Protein AF-A0A968JEA0-F1 (afdb_monomer_lite)

Structure (mmCIF, N/CA/C/O backbone):
data_AF-A0A968JEA0-F1
#
_entry.id   AF-A0A968JEA0-F1
#
loop_
_atom_site.group_PDB
_atom_site.id
_atom_site.type_symbol
_atom_site.label_atom_id
_atom_site.label_alt_id
_atom_site.label_comp_id
_atom_site.label_asym_id
_atom_site.label_entity_id
_atom_site.label_seq_id
_atom_site.pdbx_PDB_ins_code
_atom_site.Cartn_x
_atom_site.Cartn_y
_atom_site.Cartn_z
_atom_site.occupancy
_atom_site.B_iso_or_equiv
_atom_site.auth_seq_id
_atom_site.auth_comp_id
_atom_site.auth_asym_id
_atom_site.auth_atom_id
_atom_site.pdbx_PDB_model_num
ATOM 1 N N . MET A 1 1 ? -11.410 -10.859 7.779 1.00 84.81 1 MET A N 1
ATOM 2 C CA . MET A 1 1 ? -10.112 -10.213 7.487 1.00 84.81 1 MET A CA 1
ATOM 3 C C . MET A 1 1 ? -10.145 -9.751 6.041 1.00 84.81 1 MET A C 1
ATOM 5 O O . MET A 1 1 ? -10.624 -10.508 5.207 1.00 84.81 1 MET A O 1
ATOM 9 N N . VAL A 1 2 ? -9.727 -8.518 5.767 1.00 93.69 2 VAL A N 1
ATOM 10 C CA . VAL A 1 2 ? -9.609 -7.949 4.417 1.00 93.69 2 VAL A CA 1
ATOM 11 C C . VAL A 1 2 ? -8.136 -7.906 4.054 1.00 93.69 2 VAL A C 1
ATOM 13 O O . VAL A 1 2 ? -7.320 -7.464 4.861 1.00 93.69 2 VAL A O 1
ATOM 16 N N . LEU A 1 3 ? -7.822 -8.365 2.846 1.00 96.06 3 LEU A N 1
ATOM 17 C CA . LEU A 1 3 ? -6.521 -8.205 2.214 1.00 96.06 3 LEU A CA 1
ATOM 18 C C . LEU A 1 3 ? -6.743 -7.489 0.884 1.00 96.06 3 LEU A C 1
ATOM 20 O O . LEU A 1 3 ? -7.487 -7.980 0.037 1.00 96.06 3 LEU A O 1
ATOM 24 N N . ILE A 1 4 ? -6.106 -6.336 0.722 1.00 95.50 4 ILE A N 1
ATOM 25 C CA . ILE A 1 4 ? -6.046 -5.604 -0.539 1.00 95.50 4 ILE A CA 1
ATOM 26 C C . ILE A 1 4 ? -4.620 -5.730 -1.048 1.00 95.50 4 ILE A C 1
ATOM 28 O O . ILE A 1 4 ? -3.672 -5.412 -0.330 1.00 95.50 4 ILE A O 1
ATOM 32 N N . GLU A 1 5 ? -4.476 -6.183 -2.285 1.00 95.69 5 GLU A N 1
ATOM 33 C CA . GLU A 1 5 ? -3.198 -6.221 -2.976 1.00 95.69 5 GLU A CA 1
ATOM 34 C C . GLU A 1 5 ? -3.303 -5.416 -4.268 1.00 95.69 5 GLU A C 1
ATOM 36 O O . GLU A 1 5 ? -4.201 -5.639 -5.078 1.00 95.69 5 GLU A O 1
ATOM 41 N N . VAL A 1 6 ? -2.379 -4.477 -4.443 1.00 93.00 6 VAL A N 1
ATOM 42 C CA . VAL A 1 6 ? -2.227 -3.688 -5.664 1.00 93.00 6 VAL A CA 1
ATOM 43 C C . VAL A 1 6 ? -0.888 -4.059 -6.278 1.00 93.00 6 VAL A C 1
ATOM 45 O O . VAL A 1 6 ? 0.151 -3.954 -5.623 1.00 93.00 6 VAL A O 1
ATOM 48 N N . ARG A 1 7 ? -0.926 -4.512 -7.528 1.00 91.94 7 ARG A N 1
ATOM 49 C CA . ARG A 1 7 ? 0.252 -4.827 -8.337 1.00 91.94 7 ARG A CA 1
ATOM 50 C C . ARG A 1 7 ? 0.333 -3.824 -9.478 1.00 91.94 7 ARG A C 1
ATOM 52 O O . ARG A 1 7 ? -0.708 -3.391 -9.970 1.00 91.94 7 ARG A O 1
ATOM 59 N N . ASP A 1 8 ? 1.543 -3.449 -9.862 1.00 88.50 8 ASP A N 1
ATOM 60 C CA . ASP A 1 8 ? 1.768 -2.754 -11.129 1.00 88.50 8 ASP A CA 1
ATOM 61 C C . ASP A 1 8 ? 1.674 -3.728 -12.318 1.00 88.50 8 ASP A C 1
ATOM 63 O O . ASP A 1 8 ? 1.268 -4.880 -12.167 1.00 88.50 8 ASP A O 1
ATOM 67 N N . ASP A 1 9 ? 2.039 -3.262 -13.512 1.00 88.38 9 ASP A N 1
ATOM 68 C CA . ASP A 1 9 ? 1.994 -4.057 -14.749 1.00 88.38 9 ASP A CA 1
ATOM 69 C C . ASP A 1 9 ? 3.164 -5.051 -14.882 1.00 88.38 9 ASP A C 1
ATOM 71 O O . ASP A 1 9 ? 3.325 -5.714 -15.914 1.00 88.38 9 ASP A O 1
ATOM 75 N N . GLY A 1 10 ? 3.989 -5.156 -13.840 1.00 85.81 10 GLY A N 1
ATOM 76 C CA . GLY A 1 10 ? 5.073 -6.109 -13.735 1.00 85.81 10 GLY A CA 1
ATOM 77 C C . GLY A 1 10 ? 6.109 -5.992 -14.867 1.00 85.81 10 GLY A C 1
ATOM 78 O O . GLY A 1 10 ? 6.556 -4.889 -15.178 1.00 85.81 10 GLY A O 1
ATOM 79 N N . PRO A 1 11 ? 6.454 -7.093 -15.564 1.00 82.44 11 PRO A N 1
ATOM 80 C CA . PRO A 1 11 ? 7.364 -7.071 -16.716 1.00 82.44 11 PRO A CA 1
ATOM 81 C C . PRO A 1 11 ? 6.921 -6.176 -17.884 1.00 82.44 11 PRO A C 1
ATOM 83 O O . PRO A 1 11 ? 7.741 -5.835 -18.734 1.00 82.44 11 PRO A O 1
ATOM 86 N N . ASN A 1 12 ? 5.635 -5.810 -17.955 1.00 82.94 12 ASN A N 1
ATOM 87 C CA . ASN A 1 12 ? 5.126 -4.868 -18.956 1.00 82.94 12 ASN A CA 1
ATOM 88 C C . ASN A 1 12 ? 5.214 -3.409 -18.484 1.00 82.94 12 ASN A C 1
ATOM 90 O O . ASN A 1 12 ? 4.858 -2.501 -19.237 1.00 82.94 12 ASN A O 1
ATOM 94 N N . HIS A 1 13 ? 5.658 -3.172 -17.247 1.00 75.81 13 HIS A N 1
ATOM 95 C CA . HIS A 1 13 ? 5.811 -1.835 -16.706 1.00 75.81 13 HIS A CA 1
ATOM 96 C C . HIS A 1 13 ? 6.980 -1.129 -17.411 1.00 75.81 13 HIS A C 1
ATOM 98 O O . HIS A 1 13 ? 8.078 -1.688 -17.496 1.00 75.81 13 HIS A O 1
ATOM 104 N N . PRO A 1 14 ? 6.777 0.088 -17.944 1.00 76.56 14 PRO A N 1
ATOM 105 C CA . PRO A 1 14 ? 7.847 0.822 -18.602 1.00 76.56 14 PRO A CA 1
ATOM 106 C C . PRO A 1 14 ? 9.002 1.064 -17.628 1.00 76.56 14 PRO A C 1
ATOM 108 O O . PRO A 1 14 ? 8.784 1.308 -16.439 1.00 76.56 14 PRO A O 1
ATOM 111 N N . GLU A 1 15 ? 10.237 1.018 -18.139 1.00 71.75 15 GLU A N 1
ATOM 112 C CA . GLU A 1 15 ? 11.420 1.282 -17.320 1.00 71.75 15 GLU A CA 1
ATOM 113 C C . GLU A 1 15 ? 11.244 2.636 -16.611 1.00 71.75 15 GLU A C 1
ATOM 115 O O . GLU A 1 15 ? 10.926 3.635 -17.273 1.00 71.75 15 GLU A O 1
ATOM 120 N N . PRO A 1 16 ? 11.408 2.698 -15.274 1.00 68.44 16 PRO A N 1
ATOM 121 C CA . PRO A 1 16 ? 11.205 3.939 -14.555 1.00 68.44 16 PRO A CA 1
ATOM 122 C C . PRO A 1 16 ? 12.121 5.015 -15.146 1.00 68.44 16 PRO A C 1
ATOM 124 O O . PRO A 1 16 ? 13.311 4.747 -15.350 1.00 68.44 16 PRO A O 1
ATOM 127 N N . PRO A 1 17 ? 11.632 6.246 -15.379 1.00 69.81 17 PRO A N 1
ATOM 128 C CA . PRO A 1 17 ? 12.513 7.335 -15.773 1.00 69.81 17 PRO A CA 1
ATOM 129 C C . PRO A 1 17 ? 13.654 7.433 -14.755 1.00 69.81 17 PRO A C 1
ATOM 131 O O . PRO A 1 17 ? 13.414 7.335 -13.545 1.00 69.81 17 PRO A O 1
ATOM 134 N N . ARG A 1 18 ? 14.898 7.576 -15.245 1.00 61.44 18 ARG A N 1
ATOM 135 C CA . ARG A 1 18 ? 16.107 7.660 -14.407 1.00 61.44 18 ARG A CA 1
ATOM 136 C C . ARG A 1 18 ? 15.837 8.632 -13.266 1.00 61.44 18 ARG A C 1
ATOM 138 O O . ARG A 1 18 ? 15.658 9.826 -13.497 1.00 61.44 18 ARG A O 1
ATOM 145 N N . ARG A 1 19 ? 15.733 8.099 -12.046 1.00 57.78 19 ARG A N 1
ATOM 146 C CA . ARG A 1 19 ? 15.238 8.864 -10.903 1.00 57.78 19 ARG A CA 1
ATOM 147 C C . ARG A 1 19 ? 16.166 10.049 -10.653 1.00 57.78 19 ARG A C 1
ATOM 149 O O . ARG A 1 19 ? 17.303 9.861 -10.235 1.00 57.78 19 ARG A O 1
ATOM 156 N N . THR A 1 20 ? 15.663 11.266 -10.831 1.00 48.69 20 THR A N 1
ATOM 157 C CA . THR A 1 20 ? 16.149 12.397 -10.045 1.00 48.69 20 THR A CA 1
ATOM 158 C C . THR A 1 20 ? 15.733 12.107 -8.608 1.00 48.69 20 THR A C 1
ATOM 160 O O . THR A 1 20 ? 14.544 12.019 -8.301 1.00 48.69 20 THR A O 1
ATOM 163 N N . SER A 1 21 ? 16.711 11.831 -7.756 1.00 50.19 21 SER A N 1
ATOM 164 C CA . SER A 1 21 ? 16.568 11.575 -6.325 1.00 50.19 21 SER A CA 1
ATOM 165 C C . SER A 1 21 ? 15.558 12.545 -5.694 1.00 50.19 21 SER A C 1
ATOM 167 O O . SER A 1 21 ? 15.834 13.739 -5.649 1.00 50.19 21 SER A O 1
ATOM 169 N N . GLY A 1 22 ? 14.392 12.078 -5.226 1.00 50.56 22 GLY A N 1
ATOM 170 C CA . GLY A 1 22 ? 13.476 12.980 -4.506 1.00 50.56 22 GLY A CA 1
ATOM 171 C C . GLY A 1 22 ? 11.980 12.665 -4.458 1.00 50.56 22 GLY A C 1
ATOM 172 O O . GLY A 1 22 ? 11.236 13.485 -3.931 1.00 50.56 22 GLY A O 1
ATOM 173 N N . GLY A 1 23 ? 11.502 11.523 -4.966 1.00 52.38 23 GLY A N 1
ATOM 174 C CA . GLY A 1 23 ? 10.088 11.137 -4.822 1.00 52.38 23 GLY A CA 1
ATOM 175 C C . GLY A 1 23 ? 9.728 10.880 -3.355 1.00 52.38 23 GLY A C 1
ATOM 176 O O . GLY A 1 23 ? 10.110 9.854 -2.796 1.00 52.38 23 GLY A O 1
ATOM 177 N N . SER A 1 24 ? 9.053 11.852 -2.751 1.00 61.56 24 SER A N 1
ATOM 178 C CA . SER A 1 24 ? 8.806 12.042 -1.324 1.00 61.56 24 SER A CA 1
ATOM 179 C C . SER A 1 24 ? 8.065 10.883 -0.641 1.00 61.56 24 SER A C 1
ATOM 181 O O . SER A 1 24 ? 7.044 10.387 -1.112 1.00 61.56 24 SER A O 1
ATOM 183 N N . GLY A 1 25 ? 8.547 10.495 0.544 1.00 77.19 25 GLY A N 1
ATOM 184 C CA . GLY A 1 25 ? 7.933 9.481 1.411 1.00 77.19 25 GLY A CA 1
ATOM 185 C C . GLY A 1 25 ? 6.584 9.878 2.021 1.00 77.19 25 GLY A C 1
ATOM 186 O O . GLY A 1 25 ? 6.022 9.089 2.768 1.00 77.19 25 GLY A O 1
ATOM 187 N N . L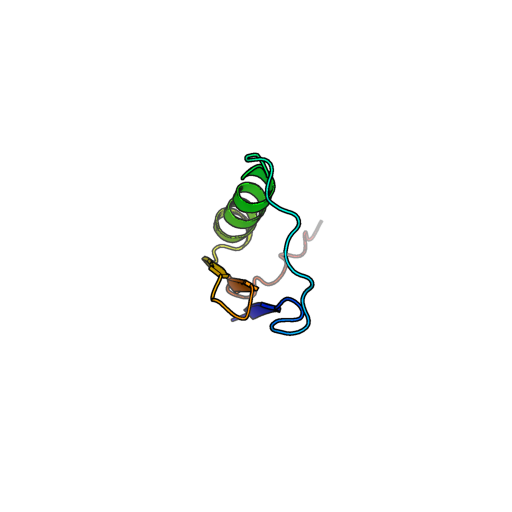EU A 1 26 ? 6.041 11.057 1.693 1.00 88.88 26 LEU A N 1
ATOM 188 C CA . LEU A 1 26 ? 4.768 11.535 2.234 1.00 88.88 26 LEU A CA 1
ATOM 189 C C . LEU A 1 26 ? 3.612 10.597 1.873 1.00 88.88 26 LEU A C 1
ATOM 191 O O . LEU A 1 26 ? 2.847 10.220 2.749 1.00 88.88 26 LEU A O 1
ATOM 195 N N . GLY A 1 27 ? 3.503 10.177 0.608 1.00 88.75 27 GLY A N 1
ATOM 196 C CA . GLY A 1 27 ? 2.445 9.247 0.196 1.00 88.75 27 GLY A CA 1
ATOM 197 C C . GLY A 1 27 ? 2.529 7.909 0.93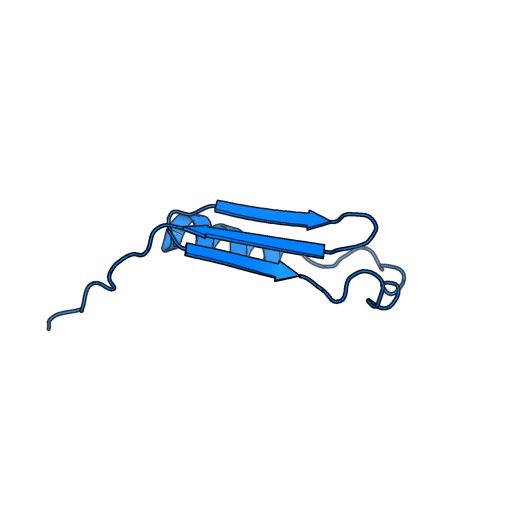4 1.00 88.75 27 GLY A C 1
ATOM 198 O O . GLY A 1 27 ? 1.514 7.369 1.360 1.00 88.75 27 GLY A O 1
ATOM 199 N N . LEU A 1 28 ? 3.751 7.412 1.153 1.00 88.81 28 LEU A N 1
ATOM 200 C CA . LEU A 1 28 ? 3.990 6.188 1.915 1.00 88.81 28 LEU A CA 1
ATOM 201 C C . LEU A 1 28 ? 3.591 6.357 3.385 1.00 88.81 28 LEU A C 1
ATOM 203 O O . LEU A 1 28 ? 2.932 5.487 3.942 1.00 88.81 28 LEU A O 1
ATOM 207 N N . GLN A 1 29 ? 3.946 7.499 3.977 1.00 91.69 29 GLN A N 1
ATOM 208 C CA . GLN A 1 29 ? 3.621 7.837 5.356 1.00 91.69 29 GLN A CA 1
ATOM 209 C C . GLN A 1 29 ? 2.110 7.992 5.560 1.00 91.69 29 GLN A C 1
ATOM 211 O O . GLN A 1 29 ? 1.585 7.486 6.542 1.00 91.69 29 GLN A O 1
ATOM 216 N N . ILE A 1 30 ? 1.399 8.612 4.609 1.00 93.69 30 ILE A N 1
ATOM 217 C CA . ILE A 1 30 ? -0.067 8.706 4.631 1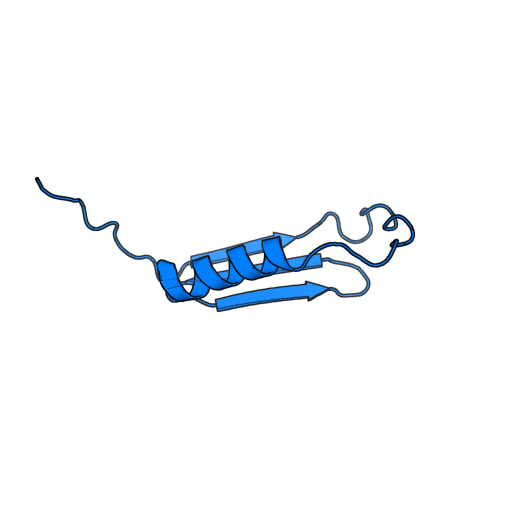.00 93.69 30 ILE A CA 1
ATOM 218 C C . ILE A 1 30 ? -0.683 7.305 4.669 1.00 93.69 30 ILE A C 1
ATOM 220 O O . ILE A 1 30 ? -1.499 7.022 5.540 1.00 93.69 30 ILE A O 1
ATOM 224 N N . ILE A 1 31 ? -0.277 6.416 3.756 1.00 92.94 31 ILE A N 1
ATOM 225 C CA . ILE A 1 31 ? -0.810 5.047 3.707 1.00 92.94 31 ILE A CA 1
ATOM 226 C C . ILE A 1 31 ? -0.512 4.311 5.016 1.00 92.94 31 ILE A C 1
ATOM 228 O O . ILE A 1 31 ? -1.393 3.658 5.571 1.00 92.94 31 ILE A O 1
ATOM 232 N N . GLU A 1 32 ? 0.713 4.426 5.527 1.00 93.31 32 GLU A N 1
ATOM 233 C CA . GLU A 1 32 ? 1.121 3.752 6.756 1.00 93.31 32 GLU A CA 1
ATOM 234 C C . GLU A 1 32 ? 0.315 4.228 7.973 1.00 93.31 32 GLU A C 1
ATOM 236 O O . GLU A 1 32 ? -0.152 3.389 8.744 1.00 93.31 32 GLU A O 1
ATOM 241 N N . THR A 1 33 ? 0.091 5.538 8.109 1.00 95.00 33 THR A N 1
ATOM 242 C CA . THR A 1 33 ? -0.749 6.126 9.161 1.00 95.00 33 THR A CA 1
ATOM 243 C C . THR A 1 33 ? -2.193 5.644 9.059 1.00 95.00 33 THR A C 1
ATOM 245 O O . THR A 1 33 ? -2.704 5.094 10.026 1.00 95.00 33 THR A O 1
ATOM 248 N N . LEU A 1 34 ? -2.839 5.751 7.892 1.00 95.12 34 LEU A N 1
ATOM 249 C CA . LEU A 1 34 ? -4.237 5.324 7.726 1.00 95.12 34 LEU A CA 1
ATOM 250 C C . LEU A 1 34 ? -4.419 3.827 8.030 1.00 95.12 34 LEU A C 1
ATOM 252 O O . LEU A 1 34 ? -5.381 3.408 8.674 1.00 95.12 34 LEU A O 1
ATOM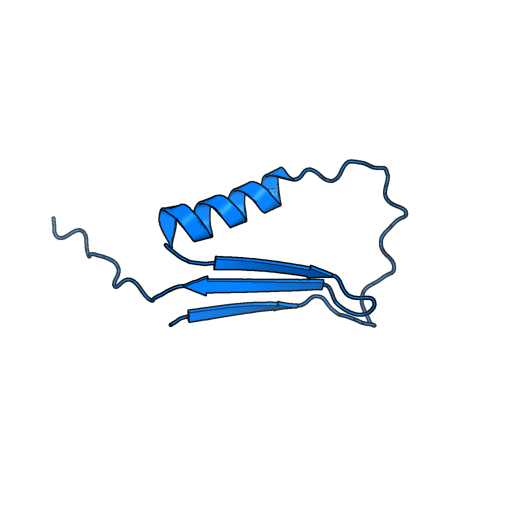 256 N N . VAL A 1 35 ? -3.484 2.985 7.583 1.00 94.69 35 VAL A N 1
ATOM 257 C CA . VAL A 1 35 ? -3.576 1.539 7.813 1.00 94.69 35 VAL A CA 1
ATOM 258 C C . VAL A 1 35 ? -3.372 1.195 9.286 1.00 94.69 35 VA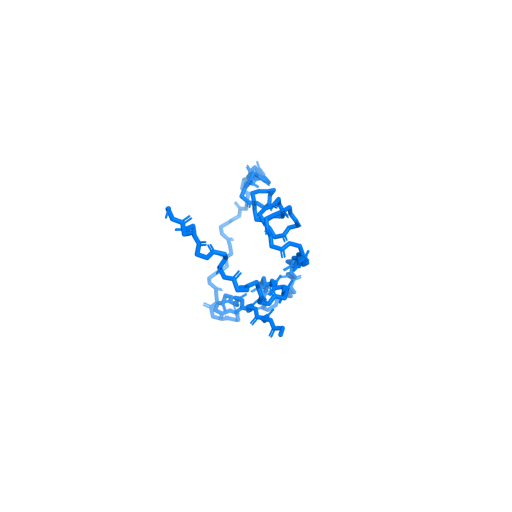L A C 1
ATOM 260 O O . VAL A 1 35 ? -4.114 0.366 9.813 1.00 94.69 35 VAL A O 1
ATOM 263 N N . LYS A 1 36 ? -2.401 1.811 9.965 1.00 93.75 36 LYS A N 1
ATOM 264 C CA . LYS A 1 36 ? -2.125 1.516 11.376 1.00 93.75 36 LYS A CA 1
ATOM 265 C C . LYS A 1 36 ? -3.153 2.145 12.308 1.00 93.75 36 LYS A C 1
ATOM 267 O O . LYS A 1 36 ? -3.746 1.428 13.110 1.00 93.75 36 LYS A O 1
ATOM 272 N N . ASP A 1 37 ? -3.380 3.443 12.177 1.00 94.00 37 ASP A N 1
ATOM 273 C CA . ASP A 1 37 ? -4.114 4.228 13.167 1.00 94.00 37 ASP A CA 1
ATOM 274 C C . ASP A 1 37 ? -5.628 4.123 12.936 1.00 94.00 37 ASP A C 1
ATOM 276 O O . ASP A 1 37 ? -6.380 3.844 13.872 1.00 94.00 37 ASP A O 1
ATOM 280 N N . ASP A 1 38 ? -6.083 4.216 11.681 1.00 92.00 38 ASP A N 1
ATOM 281 C CA . ASP A 1 38 ? -7.520 4.199 11.383 1.00 92.00 38 ASP A CA 1
ATOM 282 C C . ASP A 1 38 ? -8.063 2.789 11.179 1.00 92.00 38 ASP A C 1
ATOM 284 O O . ASP A 1 38 ? -9.166 2.494 11.639 1.00 92.00 38 ASP A O 1
ATOM 288 N N . LEU A 1 39 ? -7.311 1.891 10.532 1.00 92.06 39 LEU A N 1
ATOM 289 C CA . LEU A 1 39 ? -7.763 0.519 10.263 1.00 92.06 39 LEU A CA 1
ATOM 290 C C . LEU A 1 39 ? -7.286 -0.503 11.303 1.00 92.06 39 LEU A C 1
ATOM 292 O O . LEU A 1 39 ? -7.937 -1.539 11.463 1.00 92.06 39 LEU A O 1
ATOM 296 N N . GLY A 1 40 ? -6.231 -0.216 12.073 1.00 93.38 40 GLY A N 1
ATOM 297 C CA . GLY A 1 40 ? -5.632 -1.190 12.997 1.00 93.38 40 GLY A CA 1
ATOM 298 C C . GLY A 1 40 ? -4.995 -2.375 12.261 1.00 93.38 40 GLY A C 1
ATOM 299 O O . GLY A 1 40 ? -5.084 -3.514 12.718 1.00 93.38 40 GLY A O 1
ATOM 300 N N . GLY A 1 41 ? -4.453 -2.121 11.071 1.00 95.00 41 GLY A N 1
ATOM 301 C CA . GLY A 1 41 ? -3.930 -3.113 10.140 1.00 95.00 41 GLY A CA 1
ATOM 302 C C . GLY A 1 41 ? -2.422 -3.023 9.911 1.00 95.00 41 GLY A C 1
ATOM 303 O O . GLY A 1 41 ? -1.687 -2.330 10.612 1.00 95.00 41 GLY A O 1
ATOM 304 N N . SER A 1 42 ? -1.960 -3.730 8.882 1.00 96.38 42 SER A N 1
ATOM 305 C CA . SER A 1 42 ? -0.566 -3.748 8.439 1.00 96.38 42 SER A CA 1
ATOM 306 C C . SER A 1 42 ? -0.445 -3.402 6.960 1.00 96.38 42 SER A C 1
ATOM 308 O O . SER A 1 42 ? -1.239 -3.871 6.140 1.00 96.38 42 SER A O 1
ATOM 310 N N . PHE A 1 43 ? 0.590 -2.637 6.627 1.00 95.19 43 PHE A N 1
ATOM 311 C CA . PHE A 1 43 ? 0.943 -2.263 5.264 1.00 95.19 43 PHE A CA 1
ATOM 312 C C . PHE A 1 43 ? 2.325 -2.810 4.894 1.00 95.19 43 PHE A C 1
ATOM 314 O O . PHE A 1 43 ? 3.247 -2.787 5.710 1.00 95.19 43 PHE A O 1
ATOM 321 N N . TYR A 1 44 ? 2.469 -3.272 3.656 1.00 93.88 44 TYR A N 1
ATOM 322 C CA . TYR A 1 44 ? 3.734 -3.706 3.075 1.00 93.88 44 TYR A CA 1
ATOM 323 C C . TYR A 1 44 ? 3.871 -3.173 1.646 1.00 93.88 44 TYR A C 1
ATOM 325 O O . TYR A 1 44 ? 2.923 -3.229 0.865 1.00 93.88 44 TYR A O 1
ATOM 333 N N . LEU A 1 45 ? 5.068 -2.693 1.298 1.00 92.25 45 LEU A N 1
ATOM 334 C CA . LEU A 1 45 ? 5.439 -2.332 -0.069 1.00 92.25 45 LEU A CA 1
ATOM 335 C C . LEU A 1 45 ? 6.673 -3.130 -0.488 1.00 92.25 45 LEU A C 1
ATOM 337 O O . LEU A 1 45 ? 7.795 -2.816 -0.092 1.00 92.25 45 LEU A O 1
ATOM 341 N N . GLY A 1 46 ? 6.452 -4.151 -1.306 1.00 89.06 46 GLY A N 1
ATOM 342 C CA . GLY A 1 46 ? 7.496 -4.944 -1.935 1.00 89.06 46 GLY A CA 1
ATOM 343 C C . GLY A 1 46 ? 7.865 -4.380 -3.298 1.00 89.06 46 GLY A C 1
ATOM 344 O O . GLY A 1 46 ? 6.999 -3.994 -4.082 1.00 89.06 46 GLY A O 1
ATOM 345 N N . ARG A 1 47 ? 9.164 -4.339 -3.583 1.00 86.88 47 ARG A N 1
ATOM 346 C CA . ARG A 1 47 ? 9.701 -4.078 -4.919 1.00 86.88 47 ARG A CA 1
ATOM 347 C C . ARG A 1 47 ? 10.660 -5.211 -5.228 1.00 86.88 47 ARG A C 1
ATOM 349 O O . ARG A 1 47 ? 11.696 -5.312 -4.573 1.00 86.88 47 ARG A O 1
ATOM 356 N N . ASP A 1 48 ? 10.285 -6.079 -6.150 1.00 81.62 48 ASP A N 1
ATOM 357 C CA . ASP A 1 48 ? 11.195 -7.067 -6.715 1.00 81.62 48 ASP A CA 1
ATOM 358 C C . ASP A 1 48 ? 11.619 -6.628 -8.124 1.00 81.62 48 ASP A C 1
ATOM 360 O O . ASP A 1 48 ? 11.311 -5.516 -8.556 1.00 81.62 48 ASP A O 1
ATOM 364 N N . THR A 1 49 ? 12.428 -7.442 -8.801 1.00 72.44 49 THR A N 1
ATOM 365 C CA . THR A 1 49 ? 12.959 -7.100 -10.129 1.00 72.44 49 THR A CA 1
ATOM 366 C C . THR A 1 49 ? 11.882 -7.019 -11.202 1.00 72.44 49 THR A C 1
ATOM 368 O O . THR A 1 49 ? 12.128 -6.415 -12.240 1.00 72.44 49 THR A O 1
ATOM 371 N N . GLU A 1 50 ? 10.723 -7.633 -10.970 1.00 80.75 50 GLU A N 1
ATOM 372 C CA . GLU A 1 50 ? 9.664 -7.758 -11.964 1.00 80.75 50 GLU A CA 1
ATOM 373 C C . GLU A 1 50 ? 8.383 -7.035 -11.560 1.00 80.75 50 GLU A C 1
ATOM 375 O O . GLU A 1 50 ? 7.614 -6.718 -12.449 1.00 80.75 50 GLU A O 1
ATOM 380 N N . TRP A 1 51 ? 8.147 -6.761 -10.274 1.00 86.88 51 TRP A N 1
ATOM 381 C CA . TRP A 1 51 ? 6.888 -6.232 -9.753 1.00 86.88 51 TRP A CA 1
ATOM 382 C C . TRP A 1 51 ? 7.081 -5.220 -8.626 1.00 86.88 51 TRP A C 1
ATOM 384 O O . TRP A 1 51 ? 7.894 -5.392 -7.708 1.00 86.88 51 TRP A O 1
ATOM 394 N N . VAL A 1 52 ? 6.193 -4.229 -8.602 1.00 88.00 52 VAL A N 1
ATOM 395 C CA . VAL A 1 52 ? 5.875 -3.456 -7.401 1.00 88.00 52 VAL A CA 1
ATOM 396 C C . VAL A 1 52 ? 4.547 -3.943 -6.835 1.00 88.00 52 VAL A C 1
ATOM 398 O O . VAL A 1 52 ? 3.529 -3.997 -7.522 1.00 88.00 52 VAL A O 1
ATOM 401 N N . ARG A 1 53 ? 4.553 -4.303 -5.549 1.00 92.50 53 ARG A N 1
ATOM 402 C CA . ARG A 1 53 ? 3.396 -4.878 -4.853 1.00 92.50 53 ARG A CA 1
ATOM 403 C C . ARG A 1 53 ? 3.135 -4.145 -3.547 1.00 92.50 53 ARG A C 1
ATOM 405 O O . ARG A 1 53 ? 3.981 -4.149 -2.655 1.00 92.50 53 ARG A O 1
ATOM 412 N N . ALA A 1 54 ? 1.957 -3.548 -3.422 1.00 93.81 54 ALA A N 1
ATOM 413 C CA . ALA A 1 54 ? 1.460 -2.977 -2.177 1.00 93.81 54 ALA A CA 1
ATOM 414 C C . ALA A 1 54 ? 0.407 -3.907 -1.569 1.00 93.81 54 ALA A C 1
ATOM 416 O O . ALA A 1 54 ? -0.521 -4.330 -2.256 1.00 93.81 54 ALA A O 1
ATOM 417 N N . GLN A 1 55 ? 0.539 -4.211 -0.283 1.00 96.06 55 GLN A N 1
ATOM 418 C CA . GLN A 1 55 ? -0.384 -5.061 0.461 1.00 96.06 55 GLN A CA 1
ATOM 419 C C . GLN A 1 55 ? -0.897 -4.320 1.692 1.00 96.06 55 GLN A C 1
ATOM 421 O O . GLN A 1 55 ? -0.119 -3.734 2.445 1.00 96.06 55 GLN A O 1
ATOM 426 N N . VAL A 1 56 ? -2.209 -4.371 1.904 1.00 96.69 56 VAL A N 1
ATOM 427 C CA . VAL A 1 56 ? -2.899 -3.812 3.069 1.00 96.69 56 VAL A CA 1
ATOM 428 C C . VAL A 1 56 ? -3.768 -4.906 3.674 1.00 96.69 56 VAL A C 1
ATOM 430 O O . VAL A 1 56 ? -4.657 -5.432 3.005 1.00 96.69 56 VAL A O 1
ATOM 433 N N . ALA A 1 57 ? -3.528 -5.243 4.938 1.00 96.50 57 ALA A N 1
ATOM 434 C CA . ALA A 1 57 ? -4.306 -6.238 5.669 1.00 96.50 57 ALA A CA 1
ATOM 435 C C . ALA A 1 57 ? -4.915 -5.627 6.933 1.00 96.50 57 ALA A C 1
ATOM 437 O O . ALA A 1 57 ? -4.212 -4.990 7.711 1.00 96.50 57 ALA A O 1
ATOM 438 N N . PHE A 1 58 ? -6.214 -5.823 7.148 1.00 95.06 58 PHE A N 1
ATOM 439 C CA . PHE A 1 58 ? -6.930 -5.306 8.318 1.00 95.06 58 PHE A CA 1
ATOM 440 C C . PHE A 1 58 ? -8.181 -6.139 8.617 1.00 95.06 58 PHE A C 1
ATOM 442 O O . PHE A 1 58 ? -8.672 -6.915 7.791 1.00 95.06 58 PHE A O 1
ATOM 449 N N . SER A 1 59 ? -8.723 -6.001 9.821 1.00 92.06 59 SER A N 1
ATOM 450 C CA . SER A 1 59 ? -10.005 -6.611 10.183 1.00 92.06 59 SER A CA 1
ATOM 451 C C . SER A 1 59 ? -11.156 -5.733 9.701 1.00 92.06 59 SER A C 1
ATOM 453 O O . SER A 1 59 ? -11.089 -4.515 9.831 1.00 92.06 59 SER A O 1
ATOM 455 N N . GLN A 1 60 ? -12.232 -6.330 9.170 1.00 82.44 60 GLN A N 1
ATOM 456 C CA . GLN A 1 60 ? -13.437 -5.554 8.865 1.00 82.44 60 GLN A CA 1
ATOM 457 C C . GLN A 1 60 ? -13.973 -4.975 10.171 1.00 82.44 60 GLN A C 1
ATOM 459 O O . GLN A 1 60 ? -14.448 -5.722 11.028 1.00 82.44 60 GLN A O 1
ATOM 464 N N . ARG A 1 61 ? -13.911 -3.654 10.323 1.00 70.69 61 ARG A N 1
ATOM 465 C CA . ARG A 1 61 ? -14.775 -2.964 11.273 1.00 70.69 61 ARG A CA 1
ATOM 466 C C . ARG A 1 61 ? -16.156 -2.893 10.636 1.00 70.69 61 ARG A C 1
ATOM 468 O O . ARG A 1 61 ? -16.281 -2.473 9.488 1.00 70.69 61 ARG A O 1
ATOM 475 N N . ARG A 1 62 ? -17.196 -3.298 11.371 1.00 61.84 62 ARG A N 1
ATOM 476 C CA . ARG A 1 62 ? -18.525 -2.753 11.080 1.00 61.84 62 ARG A CA 1
ATOM 477 C C . ARG A 1 62 ? -18.367 -1.245 11.209 1.00 61.84 62 ARG A C 1
ATOM 479 O O . ARG A 1 62 ? -17.844 -0.801 12.230 1.00 61.84 62 ARG A O 1
ATOM 486 N N . ALA A 1 63 ? -18.751 -0.489 10.184 1.00 61.56 63 ALA A N 1
ATOM 487 C CA . ALA A 1 63 ? -18.977 0.931 10.389 1.00 61.56 63 ALA A CA 1
ATOM 488 C C . ALA A 1 63 ? -19.928 1.023 11.589 1.00 61.56 63 ALA A C 1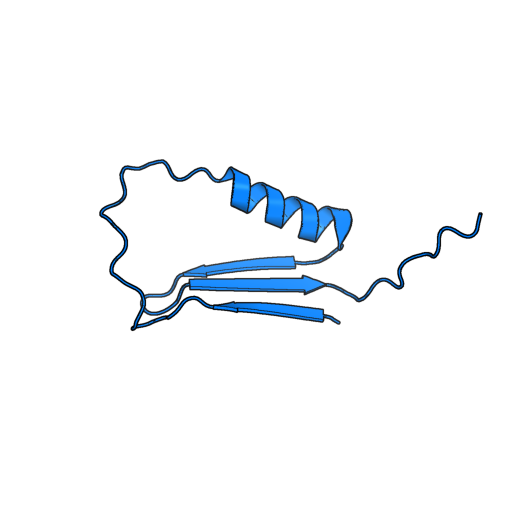
ATOM 490 O O . ALA A 1 63 ? -20.996 0.407 11.564 1.00 61.56 63 ALA A O 1
ATOM 491 N N . MET A 1 64 ? -19.482 1.649 12.679 1.00 56.19 64 MET A N 1
ATOM 492 C CA . MET A 1 64 ? -20.427 2.137 13.670 1.00 56.19 64 MET A CA 1
ATOM 493 C C . MET A 1 64 ? -21.310 3.086 12.876 1.00 56.19 64 MET A C 1
ATOM 495 O O . MET A 1 64 ? -20.818 4.077 12.343 1.00 56.19 64 MET A O 1
ATOM 499 N N . SER A 1 65 ? -22.565 2.697 12.668 1.00 59.62 65 SER A N 1
ATOM 500 C CA . SER A 1 65 ? -23.589 3.662 12.319 1.00 59.62 65 SER A CA 1
ATOM 501 C C . SER A 1 65 ? -23.514 4.717 13.414 1.00 59.62 65 SER A C 1
ATOM 503 O O . SER A 1 65 ? -23.630 4.368 14.592 1.00 59.62 65 SER A O 1
ATOM 505 N N . ASP A 1 66 ? -23.244 5.962 13.046 1.00 59.69 66 ASP A N 1
ATOM 506 C CA . ASP A 1 66 ? -23.585 7.077 13.913 1.00 59.69 66 ASP A CA 1
ATOM 507 C C . ASP A 1 66 ? -25.121 7.074 13.975 1.00 59.69 66 ASP A C 1
ATOM 509 O O . ASP A 1 66 ? -25.794 7.588 13.085 1.00 59.69 66 ASP A O 1
ATOM 513 N N . ASP A 1 67 ? -25.681 6.338 14.938 1.00 56.84 67 ASP A N 1
ATOM 514 C CA . ASP A 1 67 ? -27.082 6.479 15.325 1.00 56.84 67 ASP A CA 1
ATOM 515 C C . ASP A 1 67 ? -27.191 7.833 16.051 1.00 56.84 67 ASP A C 1
ATOM 517 O O . ASP A 1 67 ? -26.672 7.990 17.161 1.00 56.84 67 ASP A O 1
ATOM 521 N N . GLU A 1 68 ? -27.785 8.808 15.351 1.00 50.97 68 GLU A N 1
ATOM 522 C CA . GLU A 1 68 ? -28.216 10.130 15.849 1.00 50.97 68 GLU A CA 1
ATOM 523 C C . GLU A 1 68 ? -29.244 10.034 16.988 1.00 50.97 68 GLU A C 1
ATOM 525 O O . GLU A 1 68 ? -30.174 9.196 16.901 1.00 50.97 68 GLU A O 1
#

Secondary structure (DSSP, 8-state):
-EEEEEE--GGGSPPPP---S---THHHHHHHHIIIIIT--EEEEEE-SS-EEEEEEE--PPP-----

Foldseek 3Di:
DDKDKDKDPFQPDPDPDPDPPDPDCPVVVVVQCCLCPVFVWDWDWDDDPGITMIMGDGDDDDPPPPPD

Sequence (68 aa):
MVLIEVRDDGPNHPEPPRRTSGGSGLGLQIIETLVKDDLGGSFYLGRDTEWVRAQVAFSQRRAMSDDE

pLDDT: mean 81.91, std 14.89, range [48.69, 96.69]

Radius of gyration: 15.85 Å; chains: 1; bounding box: 45×23×35 Å